Protein AF-A0A850MDU0-F1 (afdb_monomer_lite)

Structure (mmCIF, N/CA/C/O backbone):
data_AF-A0A850MDU0-F1
#
_entry.id   AF-A0A850MDU0-F1
#
loop_
_atom_site.group_PDB
_atom_site.id
_atom_site.type_symbol
_atom_site.label_atom_id
_atom_site.label_alt_id
_atom_site.label_comp_id
_atom_site.label_asym_id
_atom_site.label_entity_id
_atom_site.label_seq_id
_atom_site.pdbx_PDB_ins_code
_atom_site.Cartn_x
_atom_site.Cartn_y
_atom_site.Cartn_z
_atom_site.occupancy
_atom_site.B_iso_or_equiv
_atom_site.auth_seq_id
_atom_site.auth_comp_id
_atom_site.auth_asym_id
_atom_site.auth_atom_id
_atom_site.pdbx_PDB_model_num
ATOM 1 N N . MET A 1 1 ? 9.095 27.409 14.108 1.00 64.50 1 MET A N 1
ATOM 2 C CA . MET A 1 1 ? 9.762 27.632 12.800 1.00 64.50 1 MET A CA 1
ATOM 3 C C . MET A 1 1 ? 10.969 26.717 12.542 1.00 64.50 1 MET A C 1
ATOM 5 O O . MET A 1 1 ? 11.206 26.381 11.393 1.00 64.50 1 MET A O 1
ATOM 9 N N . LYS A 1 2 ? 11.696 26.241 13.570 1.00 70.44 2 LYS A N 1
ATOM 10 C CA . LYS A 1 2 ? 12.884 25.369 13.412 1.00 70.44 2 LYS A CA 1
ATOM 11 C C . LYS A 1 2 ? 12.600 24.001 12.750 1.00 70.44 2 LYS A C 1
ATOM 13 O O . LYS A 1 2 ? 13.448 23.502 12.029 1.00 70.44 2 LYS A O 1
ATOM 18 N N . TRP A 1 3 ? 11.412 23.424 12.957 1.00 72.25 3 TRP A N 1
ATOM 19 C CA . TRP A 1 3 ? 11.034 22.094 12.439 1.00 72.25 3 TRP A CA 1
ATOM 20 C C . TRP A 1 3 ? 10.791 22.044 10.926 1.00 72.25 3 TRP A C 1
ATOM 22 O O . TRP A 1 3 ? 11.197 21.086 10.277 1.00 72.25 3 TRP A O 1
ATOM 32 N N . ALA A 1 4 ? 10.195 23.090 10.345 1.00 82.81 4 ALA A N 1
ATOM 33 C CA . ALA A 1 4 ? 9.981 23.160 8.897 1.00 82.81 4 ALA A CA 1
ATOM 34 C C . ALA A 1 4 ? 11.317 23.166 8.135 1.00 82.81 4 ALA A C 1
ATOM 36 O O . ALA A 1 4 ? 11.458 22.514 7.106 1.00 82.81 4 ALA A O 1
ATOM 37 N N . TYR A 1 5 ? 12.328 23.831 8.695 1.00 85.88 5 TYR A N 1
ATOM 38 C CA . TYR A 1 5 ? 13.666 23.911 8.115 1.00 85.88 5 TYR A CA 1
ATOM 39 C C . TYR A 1 5 ? 14.350 22.537 7.985 1.00 85.88 5 TYR A C 1
ATOM 41 O O . TYR A 1 5 ? 14.964 22.259 6.959 1.00 85.88 5 TYR A O 1
ATOM 49 N N . PHE A 1 6 ? 14.181 21.636 8.963 1.00 82.19 6 PHE A N 1
ATOM 50 C CA . PHE A 1 6 ? 14.749 20.280 8.897 1.00 82.19 6 PHE A CA 1
ATOM 51 C C . PHE A 1 6 ? 14.140 19.426 7.779 1.00 82.19 6 PHE A C 1
ATOM 53 O O . PHE A 1 6 ? 14.858 18.674 7.122 1.00 82.19 6 PHE A O 1
ATOM 60 N N . ILE A 1 7 ? 12.838 19.573 7.526 1.00 82.69 7 ILE A N 1
ATOM 61 C CA . ILE A 1 7 ? 12.136 18.836 6.465 1.00 82.69 7 ILE A CA 1
ATOM 62 C C . ILE A 1 7 ? 12.592 19.328 5.084 1.00 82.69 7 ILE A C 1
ATOM 64 O O . ILE A 1 7 ? 12.889 18.520 4.205 1.00 82.69 7 ILE A O 1
ATOM 68 N N . PHE A 1 8 ? 12.723 20.647 4.914 1.00 85.88 8 PHE A N 1
ATOM 69 C CA . PHE A 1 8 ? 13.220 21.239 3.670 1.00 85.88 8 PHE A CA 1
ATOM 70 C C . PHE A 1 8 ? 14.663 20.822 3.367 1.00 85.88 8 PHE A C 1
ATOM 72 O O . PHE A 1 8 ? 14.954 20.417 2.243 1.00 85.88 8 PHE A O 1
ATOM 79 N N . ILE A 1 9 ? 15.550 20.840 4.367 1.00 89.31 9 ILE A N 1
ATOM 80 C CA . ILE A 1 9 ? 16.937 20.386 4.198 1.00 89.31 9 ILE A CA 1
ATOM 81 C C . ILE A 1 9 ? 16.993 18.904 3.829 1.00 89.31 9 ILE A C 1
ATOM 83 O O . ILE A 1 9 ? 17.710 18.544 2.899 1.00 89.31 9 ILE A O 1
ATOM 87 N N . GLY A 1 10 ? 16.224 18.050 4.511 1.00 88.56 10 GLY A N 1
ATOM 88 C CA . GLY A 1 10 ? 16.176 16.622 4.196 1.00 88.56 10 GLY A CA 1
ATOM 89 C C . GLY A 1 10 ? 15.746 16.366 2.749 1.00 88.56 10 GLY A C 1
ATOM 90 O O . GLY A 1 10 ? 16.387 15.592 2.042 1.00 88.56 10 GLY A O 1
ATOM 91 N N . SER A 1 11 ? 14.722 17.085 2.276 1.00 90.56 11 SER A N 1
ATOM 92 C CA . SER A 1 11 ? 14.239 16.989 0.894 1.00 90.56 11 SER A CA 1
ATOM 93 C C . SER A 1 11 ? 15.267 17.481 -0.131 1.00 90.56 11 SER A C 1
ATOM 95 O O . SER A 1 11 ? 15.432 16.866 -1.187 1.00 90.56 11 SER A O 1
ATOM 97 N N . MET A 1 12 ? 15.977 18.575 0.158 1.00 91.44 12 MET A N 1
ATOM 98 C CA . MET A 1 12 ? 17.030 19.086 -0.729 1.00 91.44 12 MET A CA 1
ATOM 99 C C . MET A 1 12 ? 18.226 18.129 -0.788 1.00 91.44 12 MET A C 1
ATOM 101 O O . MET A 1 12 ? 18.744 17.860 -1.864 1.00 91.44 12 MET A O 1
ATOM 105 N N . ILE A 1 13 ? 18.627 17.547 0.342 1.00 93.88 13 ILE A N 1
ATOM 106 C CA . ILE A 1 13 ? 19.725 16.574 0.387 1.00 93.88 13 ILE A CA 1
ATOM 107 C C . ILE A 1 13 ? 19.354 15.297 -0.376 1.00 93.88 13 ILE A C 1
ATOM 109 O O . ILE A 1 13 ? 20.158 14.800 -1.162 1.00 93.88 13 ILE A O 1
ATOM 113 N N . PHE A 1 14 ? 18.133 14.790 -0.195 1.00 91.56 14 PHE A N 1
ATOM 114 C CA . PHE A 1 14 ? 17.664 13.580 -0.870 1.00 91.56 14 PHE A CA 1
ATOM 115 C C . PHE A 1 14 ? 17.610 13.749 -2.393 1.00 91.56 14 PHE A C 1
ATOM 117 O O . PHE A 1 14 ? 18.115 12.907 -3.131 1.00 91.56 14 PHE A O 1
ATOM 124 N N . THR A 1 15 ? 17.057 14.868 -2.867 1.00 91.31 15 THR A N 1
ATOM 125 C CA . THR A 1 15 ? 16.990 15.167 -4.307 1.00 91.31 15 THR A CA 1
ATOM 126 C C . THR A 1 15 ? 18.378 15.290 -4.929 1.00 91.31 15 THR A C 1
ATOM 128 O O . THR A 1 15 ? 18.627 14.701 -5.979 1.00 91.31 15 THR A O 1
ATOM 131 N N . VAL A 1 16 ? 19.314 15.967 -4.259 1.00 93.88 16 VAL A N 1
ATOM 132 C CA . VAL A 1 16 ? 20.702 16.087 -4.727 1.00 93.88 16 VAL A CA 1
ATOM 133 C C . VAL A 1 16 ? 21.410 14.727 -4.744 1.00 93.88 16 VAL A C 1
ATOM 135 O O . VAL A 1 16 ? 22.066 14.404 -5.732 1.00 93.88 16 VAL A O 1
ATOM 138 N N . LEU A 1 17 ? 21.229 13.888 -3.718 1.00 92.00 17 LEU A N 1
ATOM 139 C CA . LEU A 1 17 ? 21.765 12.520 -3.681 1.00 92.00 17 LEU A CA 1
ATOM 140 C C . LEU A 1 17 ? 21.227 11.654 -4.823 1.00 92.00 17 LEU A C 1
ATOM 142 O O . LEU A 1 17 ? 22.006 10.961 -5.473 1.00 92.00 17 LEU A O 1
ATOM 146 N N . CYS A 1 18 ? 19.924 11.718 -5.105 1.00 85.44 18 CYS A N 1
ATOM 147 C CA . CYS A 1 18 ? 19.319 10.999 -6.224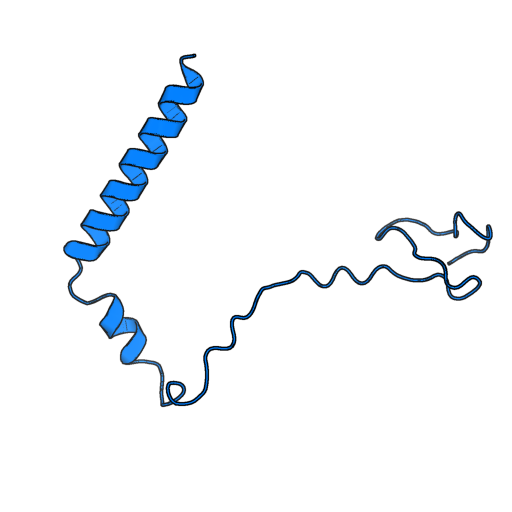 1.00 85.44 18 CYS A CA 1
ATOM 148 C C . CYS A 1 18 ? 19.882 11.455 -7.575 1.00 85.44 18 CYS A C 1
ATOM 150 O O . CYS A 1 18 ? 20.183 10.612 -8.415 1.00 85.44 18 CYS A O 1
ATOM 152 N N . ILE A 1 19 ? 20.068 12.763 -7.777 1.00 88.19 19 ILE A N 1
ATOM 153 C CA . ILE A 1 19 ? 20.645 13.311 -9.014 1.00 88.19 19 ILE A CA 1
ATOM 154 C C . ILE A 1 19 ? 22.100 12.856 -9.174 1.00 88.19 19 ILE A C 1
ATOM 156 O O . ILE A 1 19 ? 22.486 12.399 -10.248 1.00 88.19 19 ILE A O 1
ATOM 160 N N . ILE A 1 20 ? 22.900 12.917 -8.106 1.00 89.12 20 ILE A N 1
ATOM 161 C CA . ILE A 1 20 ? 24.296 12.466 -8.130 1.00 89.12 20 ILE A CA 1
ATOM 162 C C . ILE A 1 20 ? 24.369 10.967 -8.421 1.00 89.12 20 ILE A C 1
ATOM 164 O O . ILE A 1 20 ? 25.144 10.565 -9.284 1.00 89.12 20 ILE A O 1
ATOM 168 N N . LEU A 1 21 ? 23.548 10.140 -7.769 1.00 84.56 21 LEU A N 1
ATOM 169 C CA . LEU A 1 21 ? 23.472 8.702 -8.045 1.00 84.56 21 LEU A CA 1
ATOM 170 C C . LEU A 1 21 ? 23.087 8.422 -9.503 1.00 84.56 21 LEU A C 1
ATOM 172 O O . LEU A 1 21 ? 23.679 7.551 -10.134 1.00 84.56 21 LEU A O 1
ATOM 176 N N . PHE A 1 22 ? 22.151 9.192 -10.056 1.00 82.19 22 PHE A N 1
ATOM 177 C CA . PHE A 1 22 ? 21.707 9.047 -11.440 1.00 82.19 22 PHE A CA 1
ATOM 178 C C . PHE A 1 22 ? 22.799 9.413 -12.458 1.00 82.19 22 PHE A C 1
ATOM 180 O O . PHE A 1 22 ? 22.943 8.739 -13.474 1.00 82.19 22 PHE A O 1
ATOM 187 N N . ILE A 1 23 ? 23.595 10.450 -12.178 1.00 84.56 23 ILE A N 1
ATOM 188 C CA . ILE A 1 23 ? 24.693 10.899 -13.051 1.00 84.56 23 ILE A CA 1
ATOM 189 C C . ILE A 1 23 ? 25.935 10.004 -12.900 1.00 84.56 23 ILE A C 1
ATOM 191 O O . ILE A 1 23 ? 26.626 9.730 -13.879 1.00 84.56 23 ILE A O 1
ATOM 195 N N . THR A 1 24 ? 26.226 9.544 -11.680 1.00 82.31 24 THR A N 1
ATOM 196 C CA . THR A 1 24 ? 27.455 8.795 -11.348 1.00 82.31 24 THR A CA 1
ATOM 197 C C . THR A 1 24 ? 27.358 7.316 -11.713 1.00 82.31 24 THR A C 1
ATOM 199 O O . THR A 1 24 ? 28.383 6.653 -11.843 1.00 82.31 24 THR A O 1
ATOM 202 N N . ILE A 1 25 ? 26.146 6.788 -11.909 1.00 78.94 25 ILE A N 1
ATOM 203 C CA . ILE A 1 25 ? 25.919 5.424 -12.391 1.00 78.94 25 ILE A CA 1
ATOM 204 C C . ILE A 1 25 ? 25.494 5.500 -13.869 1.00 78.94 25 ILE A C 1
ATOM 206 O O . ILE A 1 25 ? 24.299 5.408 -14.172 1.00 78.94 25 ILE A O 1
ATOM 210 N N . PRO A 1 26 ? 26.437 5.661 -14.821 1.00 57.75 26 PRO A N 1
ATOM 211 C CA . PRO A 1 26 ? 26.132 5.576 -16.242 1.00 57.75 26 PRO A CA 1
ATOM 212 C C . PRO A 1 26 ? 25.795 4.115 -16.573 1.00 57.75 26 PRO A C 1
ATOM 214 O O . PRO A 1 26 ? 26.665 3.314 -16.900 1.00 57.75 26 PRO A O 1
ATOM 217 N N . GLY A 1 27 ? 24.525 3.732 -16.406 1.00 57.50 27 GLY A N 1
ATOM 218 C CA . GLY A 1 27 ? 24.074 2.357 -16.651 1.00 57.50 27 GLY A CA 1
ATOM 219 C C . GLY A 1 27 ? 22.755 1.934 -16.000 1.00 57.50 27 GLY A C 1
ATOM 220 O O . GLY A 1 27 ? 22.222 0.888 -16.367 1.00 57.50 27 GLY A O 1
ATOM 221 N N . PHE A 1 28 ? 22.171 2.730 -15.096 1.00 54.78 28 PHE A N 1
ATOM 222 C CA . PHE A 1 28 ? 20.887 2.386 -14.463 1.00 54.78 28 PHE A CA 1
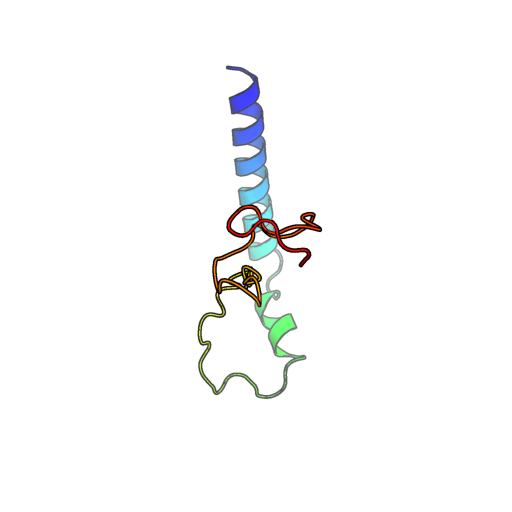ATOM 223 C C . PHE A 1 28 ? 19.710 2.163 -15.447 1.00 54.78 28 PHE A C 1
ATOM 225 O O . PHE A 1 28 ? 18.926 1.242 -15.213 1.00 54.78 28 PHE A O 1
ATOM 232 N N . PRO A 1 29 ? 19.587 2.883 -16.587 1.00 54.19 29 PRO A N 1
ATOM 233 C CA . PRO A 1 29 ? 18.548 2.562 -17.571 1.00 54.19 29 PRO A CA 1
ATOM 234 C C . PRO A 1 29 ? 18.872 1.338 -18.451 1.00 54.19 29 PRO A C 1
ATOM 236 O O . PRO A 1 29 ? 17.972 0.807 -19.095 1.00 54.19 29 PRO A O 1
ATOM 239 N N . LEU A 1 30 ? 20.123 0.858 -18.479 1.00 51.09 30 LEU A N 1
ATOM 240 C CA . LEU A 1 30 ? 20.545 -0.281 -19.309 1.00 51.09 30 LEU A CA 1
ATOM 241 C C . LEU A 1 30 ? 20.437 -1.632 -18.585 1.00 51.09 30 LEU A C 1
ATOM 243 O O . LEU A 1 30 ? 20.194 -2.647 -19.234 1.00 51.09 30 LEU A O 1
ATOM 247 N N . PHE A 1 31 ? 20.534 -1.664 -17.251 1.00 48.69 31 PHE A N 1
ATOM 248 C CA . PHE A 1 31 ? 20.378 -2.911 -16.487 1.00 48.69 31 PHE A CA 1
ATOM 249 C C . PHE A 1 31 ? 18.924 -3.426 -16.478 1.00 48.69 31 PHE A C 1
ATOM 251 O O . PHE A 1 31 ? 18.691 -4.631 -16.480 1.00 48.69 31 PHE A O 1
ATOM 258 N N . ILE A 1 32 ? 17.939 -2.523 -16.572 1.00 55.09 32 ILE A N 1
ATOM 259 C CA . ILE A 1 32 ? 16.512 -2.870 -16.737 1.00 55.09 32 ILE A CA 1
ATOM 260 C C . ILE A 1 32 ? 16.223 -3.442 -18.141 1.00 55.09 32 ILE A C 1
ATOM 262 O O . ILE A 1 32 ? 15.271 -4.198 -18.320 1.00 55.09 32 ILE A O 1
ATOM 266 N N . PHE A 1 33 ? 17.062 -3.131 -19.133 1.00 50.97 33 PHE A N 1
ATOM 267 C CA . PHE A 1 33 ? 16.859 -3.527 -20.529 1.00 50.97 33 PHE A CA 1
ATOM 268 C C . PHE A 1 33 ? 17.376 -4.933 -20.865 1.00 50.97 33 PHE A C 1
ATOM 270 O O . PHE A 1 33 ? 16.856 -5.566 -21.779 1.00 50.97 33 PHE A O 1
ATOM 277 N N . PHE A 1 34 ? 18.375 -5.448 -20.142 1.00 50.25 34 PHE A N 1
ATOM 278 C CA . PHE A 1 34 ? 19.020 -6.720 -20.497 1.00 50.25 34 PHE A CA 1
ATOM 279 C C . PHE A 1 34 ? 18.287 -7.967 -19.963 1.00 50.25 34 PHE A C 1
ATOM 281 O O . PHE A 1 34 ? 18.503 -9.064 -20.468 1.00 50.25 34 PHE A O 1
ATOM 288 N N . PHE A 1 35 ? 17.389 -7.814 -18.981 1.00 48.53 35 PHE A N 1
ATOM 289 C CA . PHE A 1 35 ? 16.624 -8.930 -18.399 1.00 48.53 35 PHE A CA 1
ATOM 290 C C . PHE A 1 35 ? 15.132 -8.960 -18.782 1.00 48.53 35 PHE A C 1
ATOM 292 O O . PHE A 1 35 ? 14.424 -9.871 -18.353 1.00 48.53 35 PHE A O 1
ATOM 299 N N . LEU A 1 36 ? 14.641 -8.018 -19.603 1.00 52.88 36 LEU A N 1
ATOM 300 C CA . LEU A 1 36 ? 13.263 -8.031 -20.113 1.00 52.88 36 LEU A CA 1
ATOM 301 C C . LEU A 1 36 ? 13.218 -8.368 -21.622 1.00 52.88 36 LEU A C 1
ATOM 303 O O . LEU A 1 36 ? 13.492 -7.502 -22.460 1.00 52.88 36 LEU A O 1
ATOM 307 N N . PRO A 1 37 ? 12.839 -9.607 -21.994 1.00 52.31 37 PRO A N 1
ATOM 308 C CA . PRO A 1 37 ? 12.433 -9.943 -23.362 1.00 52.31 37 PRO A CA 1
ATOM 309 C C . PRO A 1 37 ? 11.108 -9.209 -23.740 1.00 52.31 37 PRO A C 1
ATOM 311 O O . PRO A 1 37 ? 10.545 -8.488 -22.914 1.00 52.31 37 PRO A O 1
ATOM 314 N N . PRO A 1 38 ? 10.622 -9.293 -24.997 1.00 51.62 38 PRO A N 1
ATOM 315 C CA . PRO A 1 38 ? 10.174 -8.176 -25.844 1.00 5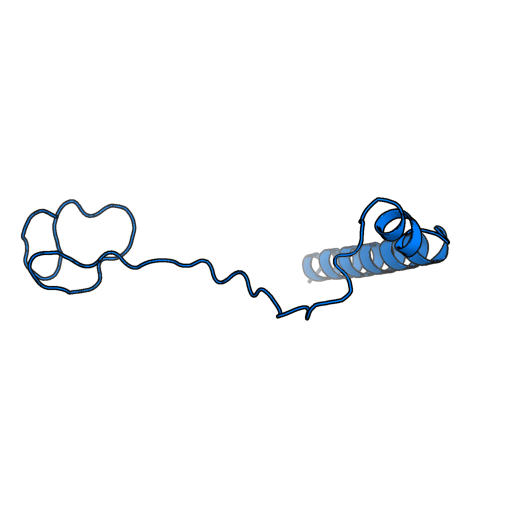1.62 38 PRO A CA 1
ATOM 316 C C . PRO A 1 38 ? 8.773 -7.624 -25.506 1.00 51.62 38 PRO A C 1
ATOM 318 O O . PRO A 1 38 ? 7.835 -7.732 -26.292 1.00 51.62 38 PRO A O 1
ATOM 321 N N . ILE A 1 39 ? 8.606 -7.015 -24.334 1.00 56.19 39 ILE A N 1
ATOM 322 C CA . ILE A 1 39 ? 7.317 -6.449 -23.890 1.00 56.19 39 ILE A CA 1
ATOM 323 C C . ILE A 1 39 ? 7.132 -4.992 -24.376 1.00 56.19 39 ILE A C 1
ATOM 325 O O . ILE A 1 39 ? 6.025 -4.458 -24.367 1.00 56.19 39 ILE A O 1
ATOM 329 N N . TYR A 1 40 ? 8.182 -4.343 -24.892 1.00 57.16 40 TYR A N 1
ATOM 330 C CA . TYR A 1 40 ? 8.183 -2.913 -25.256 1.00 57.16 40 TYR A CA 1
ATOM 331 C C . TYR A 1 40 ? 7.394 -2.535 -26.520 1.00 57.16 40 TYR A C 1
ATOM 333 O O . TYR A 1 40 ? 7.417 -1.371 -26.915 1.00 57.16 40 TYR A O 1
ATOM 341 N N . CYS A 1 41 ? 6.660 -3.454 -27.148 1.00 50.53 41 CYS A N 1
ATOM 342 C CA . CYS A 1 41 ? 5.860 -3.096 -28.320 1.00 50.53 41 CYS A CA 1
ATOM 343 C C . CYS A 1 41 ? 4.398 -2.731 -28.041 1.00 50.53 41 CYS A C 1
ATOM 345 O O . CYS A 1 41 ? 3.746 -2.284 -28.980 1.00 50.53 41 CYS A O 1
ATOM 347 N N . TRP A 1 42 ? 3.842 -2.877 -26.832 1.00 47.69 42 TRP A N 1
ATOM 348 C CA . TRP A 1 42 ? 2.412 -2.594 -26.619 1.00 47.69 42 TRP A CA 1
ATOM 349 C C . TRP A 1 42 ? 2.161 -1.668 -25.421 1.00 47.69 42 TRP A C 1
ATOM 351 O O . TRP A 1 42 ? 2.171 -2.092 -24.274 1.00 47.69 42 TRP A O 1
ATOM 361 N N . GLY A 1 43 ? 1.918 -0.390 -25.739 1.00 55.12 43 GLY A N 1
ATOM 362 C CA . GLY A 1 43 ? 1.090 0.564 -24.992 1.00 55.12 43 GLY A CA 1
ATOM 363 C C . GLY A 1 43 ? 1.163 0.519 -23.466 1.00 55.12 43 GLY A C 1
ATOM 364 O O . GLY A 1 43 ? 0.386 -0.187 -22.827 1.00 55.12 43 GLY A O 1
ATOM 365 N N . TYR A 1 44 ? 1.990 1.388 -22.880 1.00 64.31 44 TYR A N 1
ATOM 366 C CA . TYR A 1 44 ? 1.925 1.720 -21.457 1.00 64.31 44 TYR A CA 1
ATOM 367 C C . TYR A 1 44 ? 0.610 2.473 -21.167 1.00 64.31 44 TYR A C 1
ATOM 369 O O . TYR A 1 44 ? 0.517 3.698 -21.131 1.00 64.31 44 TYR A O 1
ATOM 377 N N . LYS A 1 45 ? -0.480 1.727 -21.006 1.00 52.84 45 LYS A N 1
ATOM 378 C CA . LYS A 1 45 ? -1.690 2.258 -20.392 1.00 52.84 45 LYS A CA 1
ATOM 379 C C . LYS A 1 45 ? -1.341 2.497 -18.926 1.00 52.84 45 LYS A C 1
ATOM 381 O O . LYS A 1 45 ? -1.037 1.552 -18.208 1.00 52.84 45 LYS A O 1
ATOM 386 N N . ALA A 1 46 ? -1.306 3.766 -18.527 1.00 57.16 46 ALA A N 1
ATOM 387 C CA . ALA A 1 46 ? -1.089 4.193 -17.153 1.00 57.16 46 ALA A CA 1
ATOM 388 C C . ALA A 1 46 ? -1.985 3.386 -16.195 1.00 57.16 46 ALA A C 1
ATOM 390 O O . ALA A 1 46 ? -3.203 3.560 -16.193 1.00 57.16 46 ALA A O 1
ATOM 391 N N . GLN A 1 47 ? -1.384 2.492 -15.409 1.00 56.69 47 GLN A N 1
ATOM 392 C CA . GLN A 1 47 ? -2.072 1.754 -14.359 1.00 56.69 47 GLN A CA 1
ATOM 393 C C . GLN A 1 47 ? -2.047 2.627 -13.105 1.00 56.69 47 GLN A C 1
ATOM 395 O O . GLN A 1 47 ? -1.140 2.574 -12.282 1.00 56.69 47 GLN A O 1
ATOM 400 N N . SER A 1 48 ? -3.035 3.510 -13.025 1.00 53.06 48 SER A N 1
ATOM 401 C CA . SER A 1 48 ? -3.485 4.102 -11.777 1.00 53.06 48 SER A CA 1
ATOM 402 C C . SER A 1 48 ? -3.947 2.969 -10.861 1.00 53.06 48 SER A C 1
ATOM 404 O O . SER A 1 48 ? -5.014 2.395 -11.097 1.00 53.06 48 SER A O 1
ATOM 406 N N . ASP A 1 49 ? -3.158 2.644 -9.840 1.00 53.50 49 ASP A N 1
ATOM 407 C CA . ASP A 1 49 ? -3.608 1.845 -8.703 1.00 53.50 49 ASP A CA 1
ATOM 408 C C . ASP A 1 49 ? -4.696 2.632 -7.958 1.00 53.50 49 ASP A C 1
ATOM 410 O O . ASP A 1 49 ? -4.463 3.340 -6.983 1.00 53.50 49 ASP A O 1
ATOM 414 N N . SER A 1 50 ? -5.918 2.568 -8.479 1.00 51.09 50 SER A N 1
ATOM 415 C CA . SER A 1 50 ? -7.120 2.802 -7.704 1.00 51.09 50 SER A CA 1
ATOM 416 C C . SER A 1 50 ? -7.314 1.568 -6.836 1.00 51.09 50 SER A C 1
ATOM 418 O O . SER A 1 50 ? -7.785 0.538 -7.328 1.00 51.09 50 SER A O 1
ATOM 420 N N . ASP A 1 51 ? -6.961 1.676 -5.559 1.00 51.25 51 ASP A N 1
ATOM 421 C CA . ASP A 1 51 ? -7.508 0.824 -4.513 1.00 51.25 51 ASP A CA 1
ATOM 422 C C . ASP A 1 51 ? -9.014 0.677 -4.750 1.00 51.25 51 ASP A C 1
ATOM 424 O O . ASP A 1 51 ? -9.803 1.603 -4.537 1.00 51.25 51 ASP A O 1
ATOM 428 N N . SER A 1 52 ? -9.427 -0.486 -5.247 1.00 55.09 52 SER A N 1
ATOM 429 C CA . SER A 1 52 ? -10.832 -0.800 -5.451 1.00 55.09 52 SER A CA 1
ATOM 430 C C . SER A 1 52 ? -11.442 -1.111 -4.087 1.00 55.09 52 SER A C 1
ATOM 432 O O . SER A 1 52 ? -11.701 -2.268 -3.753 1.00 55.09 52 SER A O 1
ATOM 434 N N . TYR A 1 53 ? -11.671 -0.071 -3.280 1.00 59.25 53 TYR A N 1
ATOM 435 C CA . TYR A 1 53 ? -12.520 -0.132 -2.096 1.00 59.25 53 TYR A CA 1
ATOM 436 C C . TYR A 1 53 ? -13.948 -0.420 -2.564 1.00 59.25 53 TYR A C 1
ATOM 438 O O . TYR A 1 53 ? -14.768 0.472 -2.788 1.00 59.25 53 TYR A O 1
ATOM 446 N N . SER A 1 54 ? -14.232 -1.701 -2.795 1.00 63.53 54 SER A N 1
ATOM 447 C CA . SER A 1 54 ? -15.582 -2.169 -3.056 1.00 63.53 54 SER A CA 1
ATOM 448 C C . SER A 1 54 ? -16.379 -1.959 -1.776 1.00 63.53 54 SER A C 1
ATOM 450 O O . SER A 1 54 ? -16.191 -2.653 -0.785 1.00 63.53 54 SER A O 1
ATOM 4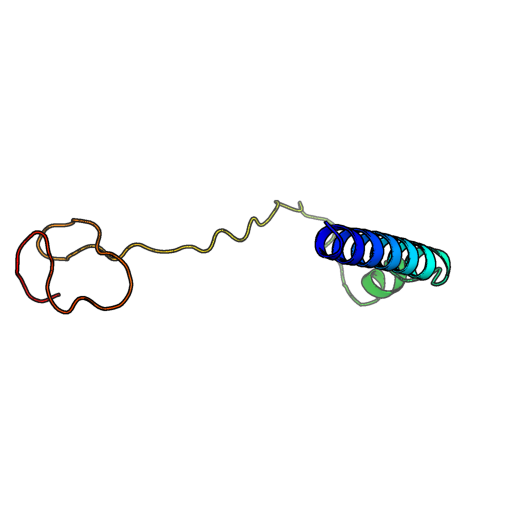52 N N . VAL A 1 55 ? -17.223 -0.930 -1.764 1.00 75.19 55 VAL A N 1
ATOM 453 C CA . VAL A 1 55 ? -18.125 -0.657 -0.646 1.00 75.19 55 VAL A CA 1
ATOM 454 C C . VAL A 1 55 ? -19.149 -1.801 -0.605 1.00 75.19 55 VAL A C 1
ATOM 456 O O . VAL A 1 55 ? -19.968 -1.885 -1.530 1.00 75.19 55 VAL A O 1
ATOM 459 N N . PRO A 1 56 ? -19.121 -2.715 0.389 1.00 78.44 56 PRO A N 1
ATOM 460 C CA . PRO A 1 56 ? -20.065 -3.821 0.442 1.00 78.44 56 PRO A CA 1
ATOM 461 C C . PRO A 1 56 ? -21.487 -3.264 0.510 1.00 78.44 56 PRO A C 1
ATOM 463 O O . PRO A 1 56 ? -21.742 -2.270 1.183 1.00 78.44 56 PRO A O 1
ATOM 466 N N . LYS A 1 57 ? -22.430 -3.868 -0.213 1.00 84.62 57 LYS A N 1
ATOM 467 C CA . LYS A 1 57 ? -23.844 -3.468 -0.180 1.00 84.62 57 LYS A CA 1
ATOM 468 C C . LYS A 1 57 ? -24.618 -4.451 0.683 1.00 84.62 57 LYS A C 1
ATOM 470 O O . LYS A 1 57 ? -24.350 -5.647 0.651 1.00 84.62 57 LYS A O 1
ATOM 475 N N . CYS A 1 58 ? -25.598 -3.961 1.432 1.00 85.00 58 CYS A N 1
ATOM 476 C CA . CYS A 1 58 ? -26.476 -4.839 2.199 1.00 85.00 58 CYS A CA 1
ATOM 477 C C . CYS A 1 58 ? -27.350 -5.683 1.250 1.00 85.00 58 CYS A C 1
ATOM 479 O O . CYS A 1 58 ? -28.037 -5.092 0.412 1.00 85.00 58 CYS A O 1
ATOM 481 N N . PRO A 1 59 ? -27.421 -7.020 1.404 1.00 83.25 59 PRO A N 1
ATOM 482 C CA . PRO A 1 59 ? -28.249 -7.878 0.548 1.00 83.25 59 PRO A CA 1
ATOM 483 C C . PRO A 1 59 ? -29.754 -7.618 0.712 1.00 83.25 59 PRO A C 1
ATOM 485 O O . PRO A 1 59 ? -30.542 -7.948 -0.167 1.00 83.25 59 PRO A O 1
ATOM 488 N N . HIS A 1 60 ? -30.168 -7.003 1.824 1.00 84.62 60 HIS A N 1
ATOM 489 C CA . HIS A 1 60 ? -31.578 -6.752 2.116 1.00 84.62 60 HIS A CA 1
ATOM 490 C C . HIS A 1 60 ? -32.093 -5.396 1.633 1.00 84.62 60 HIS A C 1
ATOM 492 O O . HIS A 1 60 ? -33.272 -5.282 1.317 1.00 84.62 60 HIS A O 1
ATOM 498 N N . CYS A 1 61 ? -31.256 -4.355 1.629 1.00 87.44 61 CYS A N 1
ATOM 499 C CA . CYS A 1 61 ? -31.691 -2.995 1.283 1.00 87.44 61 CYS A CA 1
ATOM 500 C C . CYS A 1 61 ? -30.890 -2.354 0.146 1.00 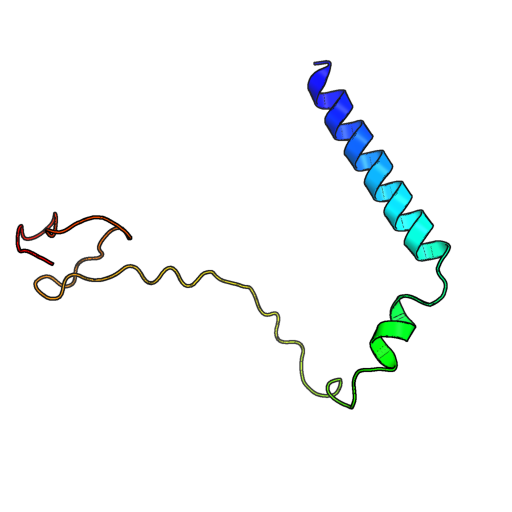87.44 61 CYS A C 1
ATOM 502 O O . CYS A 1 61 ? -31.225 -1.254 -0.283 1.00 87.44 61 CYS A O 1
ATOM 504 N N . GLY A 1 62 ? -29.815 -2.996 -0.318 1.00 84.94 62 GLY A N 1
ATOM 505 C CA . GLY A 1 62 ? -28.972 -2.511 -1.411 1.00 84.94 62 GLY A CA 1
ATOM 506 C C . GLY A 1 62 ? -28.132 -1.274 -1.082 1.00 84.94 62 GLY A C 1
ATOM 507 O O . GLY A 1 62 ? -27.360 -0.827 -1.930 1.00 84.94 62 GLY A O 1
ATOM 508 N N . LYS A 1 63 ? -28.249 -0.716 0.133 1.00 85.62 63 LYS A N 1
ATOM 509 C CA . LYS A 1 63 ? -27.476 0.460 0.544 1.00 85.62 63 LYS A CA 1
ATOM 510 C C . LYS A 1 63 ? -26.022 0.092 0.823 1.00 85.62 63 LYS A C 1
ATOM 512 O O . LYS A 1 63 ? -25.722 -1.011 1.284 1.00 85.62 63 LYS A O 1
ATOM 517 N N . ALA A 1 64 ? -25.145 1.046 0.536 1.00 82.88 64 ALA A N 1
ATOM 518 C CA . ALA A 1 64 ? -23.720 0.967 0.807 1.00 82.88 64 ALA A CA 1
ATOM 519 C C . ALA A 1 64 ? -23.450 0.804 2.312 1.00 82.88 64 ALA A C 1
ATOM 521 O O . ALA A 1 64 ? -24.046 1.491 3.140 1.00 82.88 64 ALA A O 1
ATOM 522 N N . LEU A 1 65 ? -22.546 -0.107 2.654 1.00 80.69 65 LEU A N 1
ATOM 523 C CA . LEU A 1 65 ? -22.059 -0.353 4.003 1.00 80.69 65 LEU A CA 1
ATOM 524 C C . LEU A 1 65 ? -20.632 0.159 4.102 1.00 80.69 65 LEU A C 1
ATOM 526 O O . LEU A 1 65 ? -19.788 -0.147 3.264 1.00 80.69 65 LEU A O 1
ATOM 530 N N . LEU A 1 66 ? -20.351 0.904 5.162 1.00 75.00 66 LEU A N 1
ATOM 531 C CA . LEU A 1 66 ? -18.989 1.311 5.485 1.00 75.00 66 LEU A CA 1
ATOM 532 C C . LEU A 1 66 ? -18.156 0.053 5.777 1.00 75.00 66 LEU A C 1
ATOM 534 O O . LEU A 1 66 ? -18.574 -0.808 6.557 1.00 75.00 66 LEU A O 1
ATOM 538 N N . TYR A 1 67 ? -17.009 -0.080 5.111 1.00 65.19 67 TYR A N 1
ATOM 539 C CA . TYR A 1 67 ? -16.208 -1.302 5.146 1.00 65.19 67 TYR A CA 1
ATOM 540 C C . TYR A 1 67 ? -15.668 -1.561 6.553 1.00 65.19 67 TYR A C 1
ATOM 542 O O . TYR A 1 67 ? -15.052 -0.693 7.172 1.00 65.19 67 TYR A O 1
ATOM 550 N N . GLY A 1 68 ? -15.858 -2.798 7.013 1.00 65.75 68 GLY A N 1
ATOM 551 C CA . GLY A 1 68 ? -15.020 -3.399 8.042 1.00 65.75 68 GLY A CA 1
ATOM 552 C C . GLY A 1 68 ? -15.410 -3.165 9.49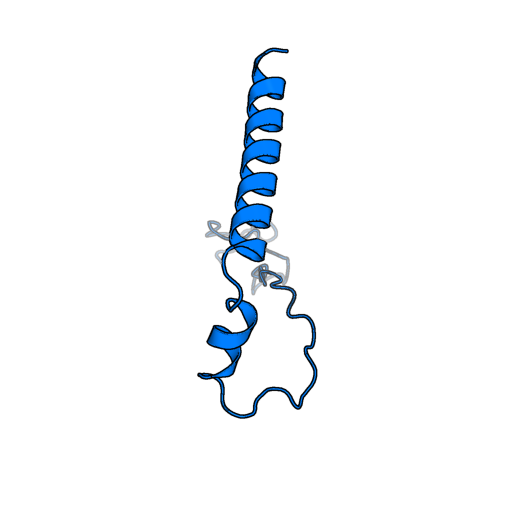9 1.00 65.75 68 GLY A C 1
ATOM 553 O O . GLY A 1 68 ? -14.519 -2.760 10.238 1.00 65.75 68 GLY A O 1
ATOM 554 N N . LYS A 1 69 ? -16.660 -3.477 9.920 1.00 57.62 69 LYS A N 1
ATOM 555 C CA . LYS A 1 69 ? -17.011 -3.987 11.290 1.00 57.62 69 LYS A CA 1
ATOM 556 C C . LYS A 1 69 ? -18.510 -4.038 11.652 1.00 57.62 69 LYS A C 1
ATOM 558 O O . LYS A 1 69 ? -18.838 -4.192 12.827 1.00 57.62 69 LYS A O 1
ATOM 563 N N . THR A 1 70 ? -19.454 -3.922 10.722 1.00 68.38 70 THR A N 1
ATOM 564 C CA . THR A 1 70 ? -20.883 -3.935 11.087 1.00 68.38 70 THR A CA 1
ATOM 565 C C . THR A 1 70 ? -21.482 -5.336 10.922 1.00 68.38 70 THR A C 1
ATOM 567 O O . THR A 1 70 ? -21.507 -5.883 9.829 1.00 68.38 70 THR A O 1
ATOM 570 N N . ARG A 1 71 ? -21.948 -5.944 12.026 1.00 76.44 71 ARG A N 1
ATOM 571 C CA . ARG A 1 71 ? -22.740 -7.199 11.998 1.00 76.44 71 ARG A CA 1
ATOM 572 C C . ARG A 1 71 ? -24.206 -6.956 11.626 1.00 76.44 71 ARG A C 1
ATOM 574 O O . ARG A 1 71 ? -24.935 -7.895 11.338 1.00 76.44 71 ARG A O 1
ATOM 581 N N . PHE A 1 72 ? -24.632 -5.696 11.665 1.00 80.38 72 PHE A N 1
ATOM 582 C CA . PHE A 1 72 ? -25.995 -5.252 11.402 1.00 80.38 72 PHE A CA 1
ATOM 583 C C . PHE A 1 72 ? -25.974 -4.037 10.482 1.00 80.38 72 PHE A C 1
ATOM 585 O O . PHE A 1 72 ? -25.108 -3.169 10.601 1.00 80.38 72 PHE A O 1
ATOM 592 N N . CYS A 1 73 ? -26.940 -3.952 9.574 1.00 84.75 73 CYS A N 1
ATOM 593 C CA . CYS A 1 73 ? -27.055 -2.835 8.653 1.00 84.75 73 CYS A CA 1
ATOM 594 C C . CYS A 1 73 ? -27.664 -1.607 9.361 1.00 84.75 73 CYS A C 1
ATOM 596 O O . CYS A 1 73 ? -28.788 -1.701 9.857 1.00 84.75 73 CYS A O 1
ATOM 598 N N . PRO A 1 74 ? -27.016 -0.425 9.333 1.00 80.44 74 PRO A N 1
ATOM 599 C CA . PRO A 1 74 ? -27.543 0.792 9.965 1.00 80.44 74 PRO A CA 1
ATOM 600 C C . PRO A 1 74 ? -28.798 1.350 9.275 1.00 80.44 74 PRO A C 1
ATOM 602 O O . PRO A 1 74 ? -29.478 2.206 9.827 1.00 80.44 74 PRO A O 1
ATOM 605 N N . HIS A 1 75 ? -29.113 0.886 8.063 1.00 82.38 75 HIS A N 1
ATOM 606 C CA . HIS A 1 75 ? -30.249 1.386 7.289 1.00 82.38 75 HIS A CA 1
ATOM 607 C C . HIS A 1 75 ? -31.508 0.528 7.392 1.00 82.38 75 HIS A C 1
ATOM 609 O O . HIS A 1 75 ? -32.599 1.049 7.187 1.00 82.38 75 HIS A O 1
ATOM 615 N N . CYS A 1 76 ? -31.373 -0.774 7.655 1.00 84.81 76 CYS A N 1
ATOM 616 C CA . CYS A 1 76 ? -32.518 -1.684 7.752 1.00 84.81 76 CYS A CA 1
ATOM 617 C C . CYS A 1 76 ? -32.572 -2.476 9.063 1.00 84.81 76 CYS A C 1
ATOM 619 O O . CYS A 1 76 ? -33.543 -3.193 9.282 1.00 84.81 76 CYS A O 1
ATOM 621 N N . GLY A 1 77 ? -31.545 -2.386 9.916 1.00 81.69 77 GLY A N 1
ATOM 622 C CA . GLY A 1 77 ? -31.478 -3.069 11.211 1.00 81.69 77 GLY A CA 1
ATOM 623 C C . GLY A 1 77 ? -31.298 -4.588 11.132 1.00 81.69 77 GLY A C 1
ATOM 624 O O . GLY A 1 77 ? -31.170 -5.237 12.165 1.00 81.69 77 GLY A O 1
ATOM 625 N N . LYS A 1 78 ? -31.274 -5.173 9.928 1.00 81.88 78 LYS A N 1
ATOM 626 C CA . LYS A 1 78 ? -31.065 -6.613 9.732 1.00 81.88 78 LYS A CA 1
ATOM 627 C C . LYS A 1 78 ? -29.593 -6.978 9.886 1.00 81.88 78 LYS A C 1
ATOM 629 O O . LYS A 1 78 ? -28.719 -6.166 9.570 1.00 81.88 78 LYS A O 1
ATOM 634 N N . ALA A 1 79 ? -29.338 -8.196 10.356 1.00 78.94 79 ALA A N 1
ATOM 635 C CA . ALA A 1 79 ? -28.000 -8.772 10.343 1.00 78.94 79 ALA A CA 1
ATOM 636 C C . ALA A 1 79 ? -27.479 -8.848 8.898 1.00 78.94 79 ALA A C 1
ATOM 638 O O . ALA A 1 79 ? -28.266 -9.056 7.970 1.00 78.94 79 ALA A O 1
ATOM 639 N N . LEU A 1 80 ? -26.185 -8.574 8.733 1.00 72.12 80 LEU A N 1
ATOM 640 C CA . LEU A 1 80 ? -25.477 -8.565 7.452 1.00 72.12 80 LEU A CA 1
ATOM 641 C C . LEU A 1 80 ? -24.884 -9.926 7.112 1.00 72.12 80 LEU A C 1
ATOM 643 O O . LEU A 1 80 ? -24.408 -10.598 8.053 1.00 72.12 80 LEU A O 1
#

Radius of gyration: 24.96 Å; chains: 1; bounding box: 60×38×42 Å

pLDDT: mean 71.79, std 14.92, range [47.69, 93.88]

Secondary structure (DSSP, 8-state):
-HHHHHHHHHHHHHHHHHHHHHHH-TTHHHHHHHS--S-TTS-------------PBPTTT--B--SS--SB-TTT--B-

Sequence (80 aa):
MKWAYFIFIGSMIFTVLCIILFITIPGFPLFIFFFLPPIYCWGYKAQSDSDSYSVPKCPHCGKALLYGKTRFCPHCGKAL

Foldseek 3Di:
DVVVVVVVVVVVVVVVVVVCVVVVPPDPVPVVVPPDPDPPPDDPPPPDPPPPPPQDADPVPRDGDDPDDDQADPVPRHGD